Protein AF-A0A3A6VX40-F1 (afdb_monomer_lite)

Radius of gyration: 18.82 Å; chains: 1; bounding box: 54×27×48 Å

Secondary structure (DSSP, 8-state):
---GGGGSTT-SPPPSS-HHHHHHHHTTS-HHHHHHHHHHHHTT-HHHHHHHHHHHHHHHTTT-HHHHHHHHHHHH---SPBPTT---THHHHHHHHHHHHHHHHHS-HHHHHHHHHHHHHHHHHHGGGBSS-HHHHHHHHHHHHHHHHHHHHT-

Sequence (155 aa):
MPSEKSRYLNRGPKSPVDMHQLKKYLNSFTKEHLAEIVLLNAQYNSVLWRALSASIGMRLANGDWEEIKKAIDYAFYFPEYIRYTENGYGFIIYEMINALEFLYKDRDKQFILQVADYMFEQAEQALESFEEGWDWTCALESLKDWIRNKKIKCK

Organism: NCBI:txid91891

Structure (mmCIF, N/CA/C/O backbone):
data_AF-A0A3A6VX40-F1
#
_entry.id   AF-A0A3A6VX40-F1
#
loop_
_atom_site.group_PDB
_atom_site.id
_atom_site.type_symbol
_atom_site.label_atom_id
_atom_site.label_alt_id
_atom_site.label_comp_id
_atom_site.label_asym_id
_atom_site.label_entity_id
_atom_site.label_seq_id
_atom_site.pdbx_PDB_ins_code
_atom_site.Cartn_x
_atom_site.Cartn_y
_atom_site.Cartn_z
_atom_site.occupancy
_atom_site.B_iso_or_equiv
_atom_site.auth_seq_id
_atom_site.auth_comp_id
_atom_site.auth_asym_id
_atom_site.auth_atom_id
_atom_site.pdbx_PDB_model_num
ATOM 1 N N . MET A 1 1 ? 37.591 15.631 -23.690 1.00 46.69 1 MET A N 1
ATOM 2 C CA . MET A 1 1 ? 36.829 14.964 -24.772 1.00 46.69 1 MET A CA 1
ATOM 3 C C . MET A 1 1 ? 35.726 14.131 -24.132 1.00 46.69 1 MET A C 1
ATOM 5 O O . MET A 1 1 ? 36.064 13.341 -23.259 1.00 46.69 1 MET A O 1
ATOM 9 N N . PRO A 1 2 ? 34.440 14.308 -24.479 1.00 45.88 2 PRO A N 1
ATOM 10 C CA . PRO A 1 2 ? 33.385 13.422 -23.989 1.00 45.88 2 PRO A CA 1
ATOM 11 C C . PRO A 1 2 ? 33.613 12.013 -24.552 1.00 45.88 2 PRO A C 1
ATOM 13 O O . PRO A 1 2 ? 33.888 11.875 -25.744 1.00 45.88 2 PRO A O 1
ATOM 16 N N . SER A 1 3 ? 33.533 10.984 -23.707 1.00 55.94 3 SER A N 1
ATOM 17 C CA . SER A 1 3 ? 33.709 9.588 -24.121 1.00 55.94 3 SER A CA 1
ATOM 18 C C . SER A 1 3 ? 32.625 9.177 -25.125 1.00 55.94 3 SER A C 1
ATOM 20 O O . SER A 1 3 ? 31.469 9.575 -24.996 1.00 55.94 3 SER A O 1
ATOM 22 N N . GLU A 1 4 ? 32.964 8.358 -26.125 1.00 54.72 4 GLU A N 1
ATOM 23 C CA . GLU A 1 4 ? 32.022 7.907 -27.167 1.00 54.72 4 GLU A CA 1
ATOM 24 C C . GLU A 1 4 ? 30.760 7.220 -26.610 1.00 54.72 4 GLU A C 1
ATOM 26 O O . GLU A 1 4 ? 29.718 7.222 -27.264 1.00 54.72 4 GLU A O 1
ATOM 31 N N . LYS A 1 5 ? 30.812 6.720 -25.366 1.00 52.41 5 LYS A N 1
ATOM 32 C CA . LYS A 1 5 ? 29.666 6.155 -24.638 1.00 52.41 5 LYS A CA 1
ATOM 33 C C . LYS A 1 5 ? 28.539 7.164 -24.370 1.00 52.41 5 LYS A C 1
ATOM 35 O O . LYS A 1 5 ? 27.384 6.755 -24.314 1.00 52.41 5 LYS A O 1
ATOM 40 N N . SER A 1 6 ? 28.815 8.468 -24.274 1.00 49.62 6 SER A N 1
ATOM 41 C CA . SER A 1 6 ? 27.768 9.481 -24.042 1.00 49.62 6 SER A CA 1
ATOM 42 C C . SER A 1 6 ? 26.913 9.780 -25.280 1.00 49.62 6 SER A C 1
ATOM 44 O O . SER A 1 6 ? 25.816 10.320 -25.156 1.00 49.62 6 SER A O 1
ATOM 46 N N . ARG A 1 7 ? 27.362 9.386 -26.484 1.00 50.88 7 ARG A N 1
ATOM 47 C CA . ARG A 1 7 ? 26.625 9.614 -27.742 1.00 50.88 7 ARG A CA 1
ATOM 48 C C . ARG A 1 7 ? 25.402 8.706 -27.916 1.00 50.88 7 ARG A C 1
ATOM 50 O O . ARG A 1 7 ? 24.566 8.996 -28.775 1.00 50.88 7 ARG A O 1
ATOM 57 N N . TYR A 1 8 ? 25.296 7.635 -27.126 1.00 54.75 8 TYR A N 1
ATOM 58 C CA . TYR A 1 8 ? 24.286 6.584 -27.292 1.00 54.75 8 TYR A CA 1
ATOM 59 C C . TYR A 1 8 ? 23.167 6.598 -26.242 1.00 54.75 8 TYR A C 1
ATOM 61 O O . TYR A 1 8 ? 22.160 5.930 -26.448 1.00 54.75 8 TYR A O 1
ATOM 69 N N . LEU A 1 9 ? 23.277 7.392 -25.171 1.00 54.28 9 LEU A N 1
ATOM 70 C CA . LEU A 1 9 ? 22.286 7.398 -24.081 1.00 54.28 9 LEU A CA 1
ATOM 71 C C . LEU A 1 9 ? 20.910 7.974 -24.475 1.00 54.28 9 LEU A C 1
ATOM 73 O O . LEU A 1 9 ? 19.935 7.712 -23.788 1.00 54.28 9 LEU A O 1
ATOM 77 N N . ASN A 1 10 ? 20.800 8.690 -25.601 1.00 56.09 10 ASN A N 1
ATOM 78 C CA . ASN A 1 10 ? 19.573 9.398 -26.008 1.00 56.09 10 ASN A CA 1
ATOM 79 C C . ASN A 1 10 ? 19.090 9.064 -27.436 1.00 56.09 10 ASN A C 1
ATOM 81 O O . ASN A 1 10 ? 18.446 9.891 -28.079 1.00 56.09 10 ASN A O 1
ATOM 85 N N . ARG A 1 11 ? 19.424 7.881 -27.975 1.00 57.53 11 ARG A N 1
ATOM 86 C CA . ARG A 1 11 ? 19.072 7.484 -29.361 1.00 57.53 11 ARG A CA 1
ATOM 87 C C . ARG A 1 11 ? 18.004 6.389 -29.476 1.00 57.53 11 ARG A C 1
ATOM 89 O O . ARG A 1 11 ? 17.816 5.849 -30.562 1.00 57.53 11 ARG A O 1
ATOM 96 N N . GLY A 1 12 ? 17.320 6.043 -28.386 1.00 66.50 12 GLY A N 1
ATOM 97 C CA . GLY A 1 12 ? 16.165 5.145 -28.456 1.00 66.50 12 GLY A CA 1
ATOM 98 C C . GLY A 1 12 ? 15.015 5.771 -29.258 1.00 66.50 12 GLY A C 1
ATOM 99 O O . GLY A 1 12 ? 14.938 7.003 -29.343 1.00 66.50 12 GLY A O 1
ATOM 100 N N . PRO A 1 13 ? 14.119 4.964 -29.860 1.00 72.94 13 PRO A N 1
ATOM 101 C CA . PRO A 1 13 ? 12.896 5.501 -30.436 1.00 72.94 13 PRO A CA 1
ATOM 102 C C . PRO A 1 13 ? 12.163 6.295 -29.355 1.00 72.94 13 PRO A C 1
ATOM 104 O O . PRO A 1 13 ? 12.038 5.851 -28.212 1.00 72.94 13 PRO A O 1
ATOM 107 N N . LYS A 1 14 ? 11.714 7.500 -29.708 1.00 74.88 14 LYS A N 1
ATOM 108 C CA . LYS A 1 14 ? 10.876 8.284 -28.803 1.00 74.88 14 LYS A CA 1
ATOM 109 C C . LYS A 1 14 ? 9.630 7.467 -28.487 1.00 74.88 14 LYS A C 1
ATOM 111 O O . LYS A 1 14 ? 9.100 6.800 -29.377 1.00 74.88 14 LYS A O 1
ATOM 116 N N . SER A 1 15 ? 9.167 7.547 -27.240 1.00 77.19 15 SER A N 1
ATOM 117 C CA . SER A 1 15 ? 7.862 6.993 -26.892 1.00 77.19 15 SER A CA 1
ATOM 118 C C . SER A 1 15 ? 6.830 7.536 -27.886 1.00 77.19 15 SER A C 1
ATOM 120 O O . SER A 1 15 ? 6.810 8.751 -28.112 1.00 77.19 15 SER A O 1
ATOM 122 N N . PRO A 1 16 ? 6.000 6.677 -28.501 1.00 83.44 16 PRO A N 1
ATOM 123 C CA . PRO A 1 16 ? 5.002 7.123 -29.469 1.00 83.44 16 PRO A CA 1
ATOM 124 C C . PRO A 1 16 ? 3.949 8.042 -28.834 1.00 83.44 16 PRO A C 1
ATOM 126 O O . PRO A 1 16 ? 3.273 8.778 -29.546 1.00 83.44 16 PRO A O 1
ATOM 129 N N . VAL A 1 17 ? 3.819 8.001 -27.504 1.00 86.31 17 VAL A N 1
ATOM 130 C CA . VAL A 1 17 ? 2.873 8.786 -26.710 1.00 86.31 17 VAL A CA 1
ATOM 131 C C . VAL A 1 17 ? 3.580 9.261 -25.439 1.00 86.31 17 VAL A C 1
ATOM 133 O O . VAL A 1 17 ? 4.296 8.484 -24.800 1.00 86.31 17 VAL A O 1
ATOM 136 N N . ASP A 1 18 ? 3.414 10.527 -25.063 1.00 88.50 18 ASP A N 1
ATOM 137 C CA . ASP A 1 18 ? 3.926 11.029 -23.783 1.00 88.50 18 ASP A CA 1
ATOM 138 C C . ASP A 1 18 ? 3.012 10.645 -22.599 1.00 88.50 18 ASP A C 1
ATOM 140 O O . ASP A 1 18 ? 1.870 10.215 -22.770 1.00 88.50 18 ASP A O 1
ATOM 144 N N . MET A 1 19 ? 3.502 10.800 -21.366 1.00 87.12 19 MET A N 1
ATOM 145 C CA . MET A 1 19 ? 2.761 10.374 -20.172 1.00 87.12 19 MET A CA 1
ATOM 146 C C . MET A 1 19 ? 1.455 11.163 -19.947 1.00 87.12 19 MET A C 1
ATOM 148 O O . MET A 1 19 ? 0.480 10.618 -19.425 1.00 87.12 19 MET A O 1
ATOM 152 N N . HIS A 1 20 ? 1.392 12.433 -20.359 1.00 87.50 20 HIS A N 1
ATOM 153 C CA . HIS A 1 20 ? 0.177 13.243 -20.237 1.00 87.50 20 HIS A CA 1
ATOM 154 C C . HIS A 1 20 ? -0.883 12.811 -21.248 1.00 87.50 20 HIS A C 1
ATOM 156 O O . HIS A 1 20 ? -2.064 12.707 -20.904 1.00 87.50 20 HIS A O 1
ATOM 162 N N . GLN A 1 21 ? -0.461 12.526 -22.480 1.00 87.81 21 GLN A N 1
ATOM 163 C CA . GLN A 1 21 ? -1.313 11.949 -23.509 1.00 87.81 21 GLN A CA 1
ATOM 164 C C . GLN A 1 21 ? -1.838 10.585 -23.063 1.00 87.81 21 GLN A C 1
ATOM 166 O O . GLN A 1 21 ? -3.050 10.384 -23.087 1.00 87.81 21 GLN A O 1
ATOM 171 N N . LEU A 1 22 ? -0.973 9.693 -22.568 1.00 87.94 22 LEU A N 1
ATOM 172 C CA . LEU A 1 22 ? -1.393 8.397 -22.035 1.00 87.94 22 LEU A CA 1
ATOM 173 C C . LEU A 1 22 ? -2.474 8.576 -20.963 1.00 87.94 22 LEU A C 1
ATOM 175 O O . LEU A 1 22 ? -3.566 8.030 -21.098 1.00 87.94 22 LEU A O 1
ATOM 179 N N . LYS A 1 23 ? -2.222 9.420 -19.952 1.00 87.56 23 LYS A N 1
ATOM 180 C CA . LYS A 1 23 ? -3.179 9.693 -18.868 1.00 87.56 23 LYS A CA 1
ATOM 181 C C . LYS A 1 23 ? -4.539 10.178 -19.378 1.00 87.56 23 LYS A C 1
ATOM 183 O O . LYS A 1 23 ? -5.565 9.797 -18.823 1.00 87.56 23 LYS A O 1
ATOM 188 N N . LYS A 1 24 ? -4.563 11.000 -20.432 1.00 88.19 24 LYS A N 1
ATOM 189 C CA . LYS A 1 24 ? -5.805 11.499 -21.042 1.00 88.19 24 LYS A CA 1
ATOM 190 C C . LYS A 1 24 ? -6.630 10.376 -21.678 1.00 88.19 24 LYS A C 1
ATOM 192 O O . LYS A 1 24 ? -7.856 10.417 -21.600 1.00 88.19 24 LYS A O 1
ATOM 197 N N . TYR A 1 25 ? -5.969 9.396 -22.290 1.00 88.00 25 TYR A N 1
ATOM 198 C CA . TYR A 1 25 ? -6.629 8.295 -22.991 1.00 88.00 25 TYR A CA 1
ATOM 199 C C . TYR A 1 25 ? -6.862 7.055 -22.125 1.00 88.00 25 TYR A C 1
ATOM 201 O O . TYR A 1 25 ? -7.678 6.230 -22.505 1.00 88.00 25 TYR A O 1
ATOM 209 N N . LEU A 1 26 ? -6.257 6.929 -20.937 1.00 87.06 26 LEU A N 1
ATOM 210 C CA . LEU A 1 26 ? -6.551 5.806 -20.030 1.00 87.06 26 LEU A CA 1
ATOM 211 C C . LEU A 1 26 ? -8.054 5.667 -19.738 1.00 87.06 26 LEU A C 1
ATOM 213 O O . LEU A 1 26 ? -8.569 4.558 -19.672 1.00 87.06 26 LEU A O 1
ATOM 217 N N . ASN A 1 27 ? -8.783 6.783 -19.653 1.00 84.38 27 ASN A N 1
ATOM 218 C CA . ASN A 1 27 ? -10.228 6.772 -19.411 1.00 84.38 27 ASN A CA 1
ATOM 219 C C . ASN A 1 27 ? -11.065 6.270 -20.602 1.00 84.38 27 ASN A C 1
ATOM 221 O O . ASN A 1 27 ? -12.253 6.015 -20.423 1.00 84.38 27 ASN A O 1
ATOM 225 N N . SER A 1 28 ? -10.494 6.153 -21.809 1.00 89.25 28 SER A N 1
ATOM 226 C CA . SER A 1 28 ? -11.197 5.556 -22.954 1.00 89.25 28 SER A CA 1
ATOM 227 C C . SER A 1 28 ? -11.116 4.031 -22.966 1.00 89.25 28 SER A C 1
ATOM 229 O O . SER A 1 28 ? -11.755 3.397 -23.802 1.00 89.25 28 SER A O 1
ATOM 231 N N . PHE A 1 29 ? -10.319 3.436 -22.079 1.00 90.31 29 PHE A N 1
ATOM 232 C CA . PHE A 1 29 ? -10.230 1.993 -21.932 1.00 90.31 29 PHE A CA 1
ATOM 233 C C . PHE A 1 29 ? -11.409 1.512 -21.083 1.00 90.31 29 PHE A C 1
ATOM 235 O O . PHE A 1 29 ? -11.819 2.163 -20.120 1.00 90.31 29 PHE A O 1
ATOM 242 N N . THR A 1 30 ? -11.950 0.344 -21.419 1.00 93.00 30 THR A N 1
ATOM 243 C CA . THR A 1 30 ? -12.917 -0.341 -20.554 1.00 93.00 30 THR A CA 1
ATOM 244 C C . THR A 1 30 ? -12.253 -0.733 -19.236 1.00 93.00 30 THR A C 1
ATOM 246 O O . THR A 1 30 ? -11.055 -1.035 -19.212 1.00 93.00 30 THR A O 1
ATOM 249 N N . LYS A 1 31 ? -13.026 -0.796 -18.150 1.00 91.06 31 LYS A N 1
ATOM 250 C CA . LYS A 1 31 ? -12.510 -1.175 -16.826 1.00 91.06 31 LYS A CA 1
ATOM 251 C C . LYS A 1 31 ? -11.889 -2.571 -16.832 1.00 91.06 31 LYS A C 1
ATOM 253 O O . LYS A 1 31 ? -10.860 -2.775 -16.201 1.00 91.06 31 LYS A O 1
ATOM 258 N N . GLU A 1 32 ? -12.489 -3.493 -17.574 1.00 93.81 32 GLU A N 1
ATOM 259 C CA . GLU A 1 32 ? -12.063 -4.884 -17.717 1.00 93.81 32 GLU A CA 1
ATOM 260 C C . GLU A 1 32 ? -10.675 -4.945 -18.356 1.00 93.81 32 GLU A C 1
ATOM 262 O O . GLU A 1 32 ? -9.751 -5.514 -17.786 1.00 93.81 32 GLU A O 1
ATOM 267 N N . HIS A 1 33 ? -10.492 -4.246 -19.478 1.00 92.50 33 HIS A N 1
ATOM 268 C CA . HIS A 1 33 ? -9.197 -4.177 -20.150 1.00 92.50 33 HIS A CA 1
ATOM 269 C C . HIS A 1 33 ? -8.105 -3.516 -19.288 1.00 92.50 33 HIS A C 1
ATOM 271 O O . HIS A 1 33 ? -6.967 -3.980 -19.263 1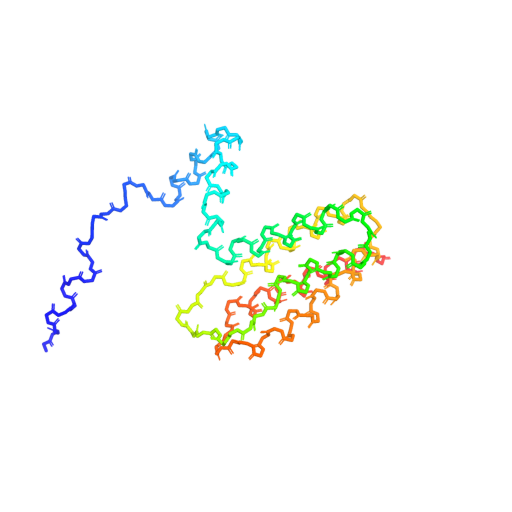.00 92.50 33 HIS A O 1
ATOM 277 N N . LEU A 1 34 ? -8.435 -2.461 -18.530 1.00 91.38 34 LEU A N 1
ATOM 278 C CA . LEU A 1 34 ? -7.486 -1.871 -17.576 1.00 91.38 34 LEU A CA 1
ATOM 279 C C . LEU A 1 34 ? -7.115 -2.856 -16.461 1.00 91.38 34 LEU A C 1
ATOM 281 O O . LEU A 1 34 ? -5.942 -2.954 -16.105 1.00 91.38 34 LEU A O 1
ATOM 285 N N . ALA A 1 35 ? -8.091 -3.596 -15.930 1.00 91.88 35 ALA A N 1
ATOM 286 C CA . ALA A 1 35 ? -7.855 -4.611 -14.910 1.00 91.88 35 ALA A CA 1
ATOM 287 C C . ALA A 1 35 ? -6.949 -5.739 -15.431 1.00 91.88 35 ALA A C 1
ATOM 289 O O . ALA A 1 35 ? -6.020 -6.138 -14.732 1.00 91.88 35 ALA A O 1
ATOM 290 N N . GLU A 1 36 ? -7.157 -6.199 -16.667 1.00 93.56 36 GLU A N 1
ATOM 291 C CA . GLU A 1 36 ? -6.291 -7.188 -17.319 1.00 93.56 36 GLU A CA 1
ATOM 292 C C . GLU A 1 36 ? -4.853 -6.685 -17.468 1.00 93.56 36 GLU A C 1
ATOM 294 O O . GLU A 1 36 ? -3.916 -7.392 -17.100 1.00 93.56 36 GLU A O 1
ATOM 299 N N . ILE A 1 37 ? -4.662 -5.453 -17.956 1.00 92.06 37 ILE A N 1
ATOM 300 C CA . ILE A 1 37 ? -3.327 -4.854 -18.094 1.00 92.06 37 ILE A CA 1
ATOM 301 C C . ILE A 1 37 ? -2.630 -4.791 -16.732 1.00 92.06 37 ILE A C 1
ATOM 303 O O . ILE A 1 37 ? -1.465 -5.177 -16.621 1.00 92.06 37 ILE A O 1
ATOM 307 N N . VAL A 1 38 ? -3.325 -4.323 -15.693 1.00 92.25 38 VAL A N 1
ATOM 308 C CA . VAL A 1 38 ? -2.766 -4.239 -14.337 1.00 92.25 38 VAL A CA 1
ATOM 309 C C . VAL A 1 38 ? -2.397 -5.626 -13.813 1.00 92.25 38 VAL A C 1
ATOM 311 O O . VAL A 1 38 ? -1.291 -5.799 -13.304 1.00 92.25 38 VAL A O 1
ATOM 314 N N . LEU A 1 39 ? -3.272 -6.622 -13.986 1.00 91.75 39 LEU A N 1
ATOM 315 C CA . LEU A 1 39 ? -3.031 -7.997 -13.550 1.00 91.75 39 LEU A CA 1
ATOM 316 C C . LEU A 1 39 ? -1.802 -8.606 -14.234 1.00 91.75 39 LEU A C 1
ATOM 318 O O . LEU A 1 39 ? -0.936 -9.155 -13.556 1.00 91.75 39 LEU A O 1
ATOM 322 N N . LEU A 1 40 ? -1.702 -8.479 -15.559 1.00 92.56 40 LEU A N 1
ATOM 323 C CA . LEU A 1 40 ? -0.563 -8.987 -16.326 1.00 92.56 40 LEU A CA 1
ATOM 324 C C . LEU A 1 40 ? 0.751 -8.339 -15.882 1.00 92.56 40 LEU A C 1
ATOM 326 O O . LEU A 1 40 ? 1.757 -9.024 -15.738 1.00 92.56 40 LEU A O 1
ATOM 330 N N . ASN A 1 41 ? 0.754 -7.031 -15.617 1.00 91.75 41 ASN A N 1
ATOM 331 C CA . ASN A 1 41 ? 1.956 -6.343 -15.142 1.00 91.75 41 ASN A CA 1
ATOM 332 C C . ASN A 1 41 ? 2.319 -6.729 -13.703 1.00 91.75 41 ASN A C 1
ATOM 334 O O . ASN A 1 41 ? 3.501 -6.865 -13.388 1.00 91.75 41 ASN A O 1
ATOM 338 N N . ALA A 1 42 ? 1.329 -6.941 -12.833 1.00 91.62 42 ALA A N 1
ATOM 339 C CA . ALA A 1 42 ? 1.567 -7.338 -11.449 1.00 91.62 42 ALA A CA 1
ATOM 340 C C . ALA A 1 42 ? 2.272 -8.703 -11.347 1.00 91.62 42 ALA A C 1
ATOM 342 O O . ALA A 1 42 ? 3.061 -8.905 -10.432 1.00 91.62 42 ALA A O 1
ATOM 343 N N . GLN A 1 43 ? 2.079 -9.607 -12.315 1.00 90.06 43 GLN A N 1
ATOM 344 C CA . GLN A 1 43 ? 2.777 -10.902 -12.352 1.00 90.06 43 GLN A CA 1
ATOM 345 C C . GLN A 1 43 ? 4.305 -10.779 -12.457 1.00 90.06 43 GLN A C 1
ATOM 347 O O . GLN A 1 43 ? 5.019 -11.687 -12.037 1.00 90.06 43 GLN A O 1
ATOM 352 N N . TYR A 1 44 ? 4.808 -9.668 -13.000 1.00 90.94 44 TYR A N 1
ATOM 353 C CA . TYR A 1 44 ? 6.238 -9.452 -13.244 1.00 90.94 44 TYR A CA 1
ATOM 354 C C . TYR A 1 44 ? 6.816 -8.271 -12.458 1.00 90.94 44 TYR A C 1
ATOM 356 O O . TYR A 1 44 ? 8.012 -8.000 -12.546 1.00 90.94 44 TYR A O 1
ATOM 364 N N . ASN A 1 45 ? 5.987 -7.561 -11.691 1.00 92.12 45 ASN A N 1
ATOM 365 C CA . ASN A 1 45 ? 6.390 -6.407 -10.899 1.00 92.12 45 ASN A CA 1
ATOM 366 C C . ASN A 1 45 ? 6.015 -6.636 -9.430 1.00 92.12 45 ASN A C 1
ATOM 368 O O . ASN A 1 45 ? 4.861 -6.472 -9.031 1.00 92.12 45 ASN A O 1
ATOM 372 N N . SER A 1 46 ? 7.013 -7.007 -8.627 1.00 90.19 46 SER A N 1
ATOM 373 C CA . SER A 1 46 ? 6.848 -7.337 -7.207 1.00 90.19 46 SER A CA 1
ATOM 374 C C . SER A 1 46 ? 6.299 -6.170 -6.383 1.00 90.19 46 SER A C 1
ATOM 376 O O . SER A 1 46 ? 5.476 -6.389 -5.496 1.00 90.19 46 SER A O 1
ATOM 378 N N . VAL A 1 47 ? 6.702 -4.935 -6.692 1.00 93.31 47 VAL A N 1
ATOM 379 C CA . VAL A 1 47 ? 6.226 -3.719 -6.016 1.00 93.31 47 VAL A CA 1
ATOM 380 C C . VAL A 1 47 ? 4.736 -3.514 -6.280 1.00 93.31 47 VAL A C 1
ATOM 382 O O . VAL A 1 47 ? 3.957 -3.344 -5.342 1.00 93.31 47 VAL A O 1
ATOM 385 N N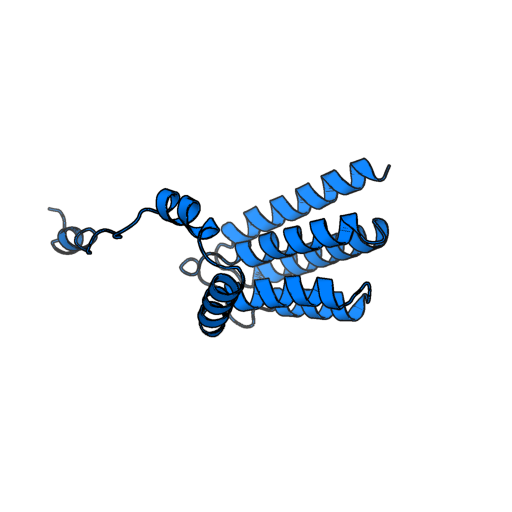 . LEU A 1 48 ? 4.321 -3.596 -7.548 1.00 94.38 48 LEU A N 1
ATOM 386 C CA . LEU A 1 48 ? 2.916 -3.481 -7.935 1.00 94.38 48 LEU A CA 1
ATOM 387 C C . LEU A 1 48 ? 2.077 -4.599 -7.307 1.00 94.38 48 LEU A C 1
ATOM 389 O O . LEU A 1 48 ? 1.012 -4.330 -6.756 1.00 94.38 48 LEU A O 1
ATOM 393 N N . TRP A 1 49 ? 2.566 -5.840 -7.342 1.00 94.56 49 TRP A N 1
ATOM 394 C CA . TRP A 1 49 ? 1.883 -6.975 -6.727 1.00 94.56 49 TRP A CA 1
ATOM 395 C C . TRP A 1 49 ? 1.666 -6.786 -5.224 1.00 94.56 49 TRP A C 1
ATOM 397 O O . TRP A 1 49 ? 0.555 -6.998 -4.736 1.00 94.56 49 TRP A O 1
ATOM 407 N N . ARG A 1 50 ? 2.695 -6.347 -4.491 1.00 94.94 50 ARG A N 1
ATOM 408 C CA . ARG A 1 50 ? 2.606 -6.077 -3.048 1.00 94.94 50 ARG A CA 1
ATOM 409 C C . ARG A 1 50 ? 1.620 -4.956 -2.744 1.00 94.94 50 ARG A C 1
ATOM 411 O O . ARG A 1 50 ? 0.746 -5.147 -1.904 1.00 94.94 50 ARG A O 1
ATOM 418 N N . ALA A 1 51 ? 1.709 -3.837 -3.465 1.00 95.88 51 ALA A N 1
ATOM 419 C CA . ALA A 1 51 ? 0.805 -2.699 -3.301 1.00 95.88 51 ALA A CA 1
ATOM 420 C C . ALA A 1 51 ? -0.668 -3.105 -3.488 1.00 95.88 51 ALA A C 1
ATOM 422 O O . ALA A 1 51 ? -1.519 -2.807 -2.647 1.00 95.88 51 ALA A O 1
ATOM 423 N N . LEU A 1 52 ? -0.963 -3.847 -4.562 1.00 95.56 52 LEU A N 1
ATOM 424 C CA . LEU A 1 52 ? -2.314 -4.331 -4.848 1.00 95.56 52 LEU A CA 1
ATOM 425 C C . LEU A 1 52 ? -2.780 -5.368 -3.823 1.00 95.56 52 LEU A C 1
ATOM 427 O O . LEU A 1 52 ? -3.907 -5.270 -3.340 1.00 95.56 52 LEU A O 1
ATOM 431 N N . SER A 1 53 ? -1.923 -6.327 -3.459 1.00 94.75 53 SER A N 1
ATOM 432 C CA . SER A 1 53 ? -2.246 -7.367 -2.472 1.00 94.75 53 SER A CA 1
ATOM 433 C C . SER A 1 53 ? -2.591 -6.763 -1.114 1.00 94.75 53 SER A C 1
ATOM 435 O O . SER A 1 53 ? -3.582 -7.157 -0.505 1.00 94.75 53 SER A O 1
ATOM 437 N N . ALA A 1 54 ? -1.828 -5.763 -0.674 1.00 96.12 54 ALA A N 1
ATOM 438 C CA . ALA A 1 54 ? -2.076 -5.050 0.571 1.00 96.12 54 ALA A CA 1
ATOM 439 C C . ALA A 1 54 ? -3.398 -4.272 0.521 1.00 96.12 54 ALA A C 1
ATOM 441 O O . ALA A 1 54 ? -4.281 -4.483 1.348 1.00 96.12 54 ALA A O 1
ATOM 442 N N . SER A 1 55 ? -3.570 -3.419 -0.497 1.00 96.06 55 SER A N 1
ATOM 443 C CA . SER A 1 55 ? -4.759 -2.568 -0.658 1.00 96.06 55 SER A CA 1
ATOM 444 C C . SER A 1 55 ? -6.047 -3.387 -0.775 1.00 96.06 55 SER A C 1
ATOM 446 O O . SER A 1 55 ? -7.045 -3.072 -0.124 1.00 96.06 55 SER A O 1
ATOM 448 N N . ILE A 1 56 ? -6.031 -4.475 -1.552 1.00 95.56 56 ILE A N 1
ATOM 449 C CA . ILE A 1 56 ? -7.175 -5.383 -1.697 1.00 95.56 56 ILE A CA 1
ATOM 450 C C . ILE A 1 56 ? -7.381 -6.200 -0.418 1.00 95.56 56 ILE A C 1
ATOM 452 O O . ILE A 1 56 ? -8.511 -6.280 0.059 1.00 95.56 56 ILE A O 1
ATOM 456 N N . GLY A 1 57 ? -6.316 -6.760 0.165 1.00 96.50 57 GLY A N 1
ATOM 457 C CA . GLY A 1 57 ? -6.379 -7.554 1.394 1.00 96.50 57 GLY A CA 1
ATOM 458 C C . GLY A 1 57 ? -6.996 -6.776 2.555 1.00 96.50 57 GLY A C 1
ATOM 459 O O . GLY A 1 57 ? -7.947 -7.247 3.174 1.00 96.50 57 GLY A O 1
ATOM 460 N N . MET A 1 58 ? -6.562 -5.529 2.763 1.00 96.25 58 MET A N 1
ATOM 461 C CA . MET A 1 58 ? -7.136 -4.633 3.773 1.00 96.25 58 MET A CA 1
ATOM 462 C C . MET A 1 58 ? -8.636 -4.386 3.560 1.00 96.25 58 MET A C 1
ATOM 464 O O . MET A 1 58 ? -9.402 -4.309 4.521 1.00 96.25 58 MET A O 1
ATOM 468 N N . ARG A 1 59 ? -9.080 -4.262 2.302 1.00 94.06 59 ARG A N 1
ATOM 469 C CA . ARG A 1 59 ? -10.499 -4.054 1.969 1.00 94.06 59 ARG A CA 1
ATOM 470 C C . ARG A 1 59 ? -11.327 -5.320 2.168 1.00 94.06 59 ARG A C 1
ATOM 472 O O . ARG A 1 59 ? -12.444 -5.235 2.674 1.00 94.06 59 ARG A O 1
ATOM 479 N N . LEU A 1 60 ? -10.790 -6.478 1.787 1.00 95.31 60 LEU A N 1
ATOM 480 C CA . LEU A 1 60 ? -11.467 -7.771 1.908 1.00 95.31 60 LEU A CA 1
ATOM 481 C C . LEU A 1 60 ? -11.553 -8.268 3.352 1.00 95.31 60 LEU A C 1
ATOM 483 O O . LEU A 1 60 ? -12.533 -8.925 3.693 1.00 95.31 60 LEU A O 1
ATOM 487 N N . ALA A 1 61 ? -10.594 -7.904 4.205 1.00 93.88 61 ALA A N 1
ATOM 488 C CA . ALA A 1 61 ? -10.598 -8.241 5.628 1.00 93.88 61 ALA A CA 1
ATOM 489 C C . ALA A 1 61 ? -11.844 -7.727 6.374 1.00 93.88 61 ALA A C 1
ATOM 491 O O . ALA A 1 61 ? -12.170 -8.217 7.448 1.00 93.88 61 ALA A O 1
ATOM 492 N N . ASN A 1 62 ? -12.570 -6.753 5.811 1.00 87.12 62 ASN A N 1
ATOM 493 C CA . ASN A 1 62 ? -13.870 -6.297 6.307 1.00 87.12 62 ASN A CA 1
ATOM 494 C C . ASN A 1 62 ? -13.886 -5.908 7.804 1.00 87.12 62 ASN A C 1
ATOM 496 O O . ASN A 1 62 ? -14.880 -6.108 8.498 1.00 87.12 62 ASN A O 1
ATOM 500 N N . GLY A 1 63 ? -12.795 -5.317 8.294 1.00 88.25 63 GLY A N 1
ATOM 501 C CA . GLY A 1 63 ? -12.655 -4.918 9.698 1.00 88.25 63 GLY A CA 1
ATOM 502 C C . GLY A 1 63 ? -12.046 -5.985 10.612 1.00 88.25 63 GLY A C 1
ATOM 503 O O . GLY A 1 63 ? -11.912 -5.733 11.805 1.00 88.25 63 GLY A O 1
ATOM 504 N N . ASP A 1 64 ? -11.646 -7.141 10.079 1.00 95.56 64 ASP A N 1
ATOM 505 C CA . ASP A 1 64 ? -10.827 -8.107 10.808 1.00 95.56 64 ASP A CA 1
ATOM 506 C C . ASP A 1 64 ? -9.400 -7.567 10.972 1.00 95.56 64 ASP A C 1
ATOM 508 O O . ASP A 1 64 ? -8.674 -7.339 10.002 1.00 95.56 64 ASP A O 1
ATOM 512 N N . TRP A 1 65 ? -9.013 -7.338 12.224 1.00 96.38 65 TRP A N 1
ATOM 513 C CA . TRP A 1 65 ? -7.706 -6.802 12.582 1.00 96.38 65 TRP A CA 1
ATOM 514 C C . TRP A 1 65 ? -6.546 -7.703 12.147 1.00 96.38 65 TRP A C 1
ATOM 516 O O . TRP A 1 65 ? -5.561 -7.206 11.603 1.00 96.38 65 TRP A O 1
ATOM 526 N N . GLU A 1 66 ? -6.644 -9.016 12.360 1.00 97.62 66 GLU A N 1
ATOM 527 C CA . GLU A 1 66 ? -5.530 -9.926 12.083 1.00 97.62 66 GLU A CA 1
ATOM 528 C C . GLU A 1 66 ? -5.346 -10.139 10.579 1.00 97.62 66 GLU A C 1
ATOM 530 O O . GLU A 1 66 ? -4.213 -10.215 10.104 1.00 97.62 66 GLU A O 1
ATOM 535 N N . GLU A 1 67 ? -6.429 -10.160 9.800 1.00 97.56 67 GLU A N 1
ATOM 536 C CA . GLU A 1 67 ? -6.323 -10.214 8.337 1.00 97.56 67 GLU A CA 1
ATOM 537 C C . GLU A 1 67 ? -5.764 -8.909 7.746 1.00 97.56 67 GLU A C 1
ATOM 539 O O . GLU A 1 67 ? -4.941 -8.950 6.828 1.00 97.56 67 GLU A O 1
ATOM 544 N N . ILE A 1 68 ? -6.129 -7.747 8.306 1.00 97.62 68 ILE A N 1
ATOM 545 C CA . ILE A 1 68 ? -5.516 -6.465 7.921 1.00 97.62 68 ILE A CA 1
ATOM 546 C C . ILE A 1 68 ? -4.019 -6.463 8.236 1.00 97.62 68 ILE A C 1
ATOM 548 O O . ILE A 1 68 ? -3.224 -6.069 7.380 1.00 97.62 68 ILE A O 1
ATOM 552 N N . LYS A 1 69 ? -3.621 -6.927 9.426 1.00 97.88 69 LYS A N 1
ATOM 553 C CA . LYS A 1 69 ? -2.205 -7.027 9.795 1.00 97.88 69 LYS A CA 1
ATOM 554 C C . LYS A 1 69 ? -1.431 -7.904 8.826 1.00 97.88 69 LYS A C 1
ATOM 556 O O . LYS A 1 69 ? -0.434 -7.447 8.288 1.00 97.88 69 LYS A O 1
ATOM 561 N N . LYS A 1 70 ? -1.928 -9.104 8.510 1.00 97.81 70 LYS A N 1
ATOM 562 C CA . LYS A 1 70 ? -1.279 -9.996 7.533 1.00 97.81 70 LYS A CA 1
ATOM 563 C C . LYS A 1 70 ? -1.058 -9.316 6.182 1.00 97.81 70 LYS A C 1
ATOM 565 O O . LYS A 1 70 ? -0.007 -9.506 5.573 1.00 97.81 70 LYS A O 1
ATOM 570 N N . ALA A 1 71 ? -2.028 -8.527 5.715 1.00 97.69 71 ALA A N 1
ATOM 571 C CA . ALA A 1 71 ? -1.898 -7.782 4.466 1.00 97.69 71 ALA A CA 1
ATOM 572 C C . ALA A 1 71 ? -0.794 -6.710 4.541 1.00 97.69 71 ALA A C 1
ATOM 574 O O . ALA A 1 71 ? -0.011 -6.584 3.600 1.00 97.69 71 ALA A O 1
ATOM 575 N N . ILE A 1 72 ? -0.713 -5.973 5.654 1.00 98.06 72 ILE A N 1
ATOM 576 C CA . ILE A 1 72 ? 0.322 -4.957 5.911 1.00 98.06 72 ILE A CA 1
ATOM 577 C C . ILE A 1 72 ? 1.705 -5.610 6.030 1.00 98.06 72 ILE A C 1
ATOM 579 O O . ILE A 1 72 ? 2.633 -5.216 5.324 1.00 98.06 72 ILE A O 1
ATOM 583 N N . ASP A 1 73 ? 1.823 -6.643 6.861 1.00 97.50 73 ASP A N 1
ATOM 584 C CA . ASP A 1 73 ? 3.073 -7.357 7.128 1.00 97.50 73 ASP A CA 1
ATOM 585 C C . ASP A 1 73 ? 3.636 -7.954 5.835 1.00 97.50 73 ASP A C 1
ATOM 587 O O . ASP A 1 73 ? 4.818 -7.807 5.531 1.00 97.50 73 ASP A O 1
ATOM 591 N N . TYR A 1 74 ? 2.779 -8.564 5.009 1.00 96.44 74 TYR A N 1
ATOM 592 C CA . TYR A 1 74 ? 3.184 -9.062 3.696 1.00 96.44 74 TYR A CA 1
ATOM 593 C C . TYR A 1 74 ? 3.707 -7.945 2.787 1.00 96.44 74 TYR A C 1
ATOM 595 O O . TYR A 1 74 ? 4.713 -8.126 2.098 1.00 96.44 74 TYR A O 1
ATOM 603 N N . ALA A 1 75 ? 3.039 -6.790 2.765 1.00 96.69 75 ALA A N 1
ATOM 604 C CA . ALA A 1 75 ? 3.414 -5.672 1.904 1.00 96.69 75 ALA A CA 1
ATOM 605 C C . ALA A 1 75 ? 4.818 -5.145 2.220 1.00 96.69 75 ALA A C 1
ATOM 607 O O . ALA A 1 75 ? 5.569 -4.823 1.297 1.00 96.69 75 ALA A O 1
ATOM 608 N N . PHE A 1 76 ? 5.159 -5.093 3.509 1.00 96.62 76 PHE A N 1
ATOM 609 C CA . PHE A 1 76 ? 6.385 -4.485 4.032 1.00 96.62 76 PHE A CA 1
ATOM 610 C C . PHE A 1 76 ? 7.496 -5.487 4.351 1.00 96.62 76 PHE A C 1
ATOM 612 O O . PHE A 1 76 ? 8.597 -5.095 4.728 1.00 96.62 76 PHE A O 1
ATOM 619 N N . TYR A 1 77 ? 7.250 -6.781 4.151 1.00 94.75 77 TYR A N 1
ATOM 620 C CA . TYR A 1 77 ? 8.274 -7.802 4.316 1.00 94.75 77 TYR A CA 1
ATOM 621 C C . TYR A 1 77 ? 9.233 -7.855 3.117 1.00 94.75 77 TYR A C 1
ATOM 623 O O . TYR A 1 77 ? 8.923 -8.455 2.076 1.00 94.75 77 TYR A O 1
ATOM 631 N N . PHE A 1 78 ? 10.420 -7.269 3.278 1.00 93.44 78 PHE A N 1
ATOM 632 C CA . PHE A 1 78 ? 11.511 -7.305 2.303 1.00 93.44 78 PHE A CA 1
ATOM 633 C C . PHE A 1 78 ? 12.618 -8.261 2.777 1.00 93.44 78 PHE A C 1
ATOM 635 O O . PHE A 1 78 ? 13.425 -7.897 3.629 1.00 93.44 78 PHE A O 1
ATOM 642 N N . PRO A 1 79 ? 12.669 -9.505 2.260 1.00 87.31 79 PRO A N 1
ATOM 643 C CA . PRO A 1 79 ? 13.694 -10.469 2.667 1.00 87.31 79 PRO A CA 1
ATOM 644 C C . PRO A 1 79 ? 15.090 -10.126 2.126 1.00 87.31 79 PRO A C 1
ATOM 646 O O . PRO A 1 79 ? 16.086 -10.665 2.603 1.00 87.31 79 PRO A O 1
ATOM 649 N N . GLU A 1 80 ? 15.162 -9.261 1.115 1.00 89.12 80 GLU A N 1
ATOM 650 C CA . GLU A 1 80 ? 16.393 -8.849 0.452 1.00 89.12 80 GLU A CA 1
ATOM 651 C C . GLU A 1 80 ? 16.681 -7.374 0.733 1.00 89.12 80 GLU A C 1
ATOM 653 O O . GLU A 1 80 ? 15.767 -6.576 0.940 1.00 89.12 80 GLU A O 1
ATOM 658 N N . TYR A 1 81 ? 17.967 -7.024 0.719 1.00 90.38 81 TYR A N 1
ATOM 659 C CA . TYR A 1 81 ? 18.414 -5.643 0.849 1.00 90.38 81 TYR A CA 1
ATOM 660 C C . TYR A 1 81 ? 18.199 -4.885 -0.463 1.00 90.38 81 TYR A C 1
ATOM 662 O O . TYR A 1 81 ? 18.759 -5.261 -1.496 1.00 90.38 81 TYR A O 1
ATOM 670 N N . ILE A 1 82 ? 17.412 -3.815 -0.400 1.00 91.69 82 ILE A N 1
ATOM 671 C CA . ILE A 1 82 ? 16.990 -3.001 -1.537 1.00 91.69 82 ILE A CA 1
ATOM 672 C C . ILE A 1 82 ? 18.049 -1.939 -1.810 1.00 91.69 82 ILE A C 1
ATOM 674 O O . ILE A 1 82 ? 18.317 -1.059 -0.985 1.00 91.69 82 ILE A O 1
ATOM 678 N N . ARG A 1 83 ? 18.646 -2.016 -2.998 1.00 88.81 83 ARG A N 1
ATOM 679 C CA . ARG A 1 83 ? 19.731 -1.115 -3.408 1.00 88.81 83 ARG A CA 1
ATOM 680 C C . ARG A 1 83 ? 19.199 0.239 -3.854 1.00 88.81 83 ARG A C 1
ATOM 682 O O . ARG A 1 83 ? 18.089 0.328 -4.368 1.00 88.81 83 ARG A O 1
ATOM 689 N N . TYR A 1 84 ? 20.043 1.271 -3.804 1.00 82.50 84 TYR A N 1
ATOM 690 C CA . TYR A 1 84 ? 19.692 2.618 -4.294 1.00 82.50 84 TYR A CA 1
ATOM 691 C C . TYR A 1 84 ? 19.277 2.661 -5.781 1.00 82.50 84 TYR A C 1
ATOM 693 O O . TYR A 1 84 ? 18.666 3.623 -6.238 1.00 82.50 84 TYR A O 1
ATOM 701 N N . THR A 1 85 ? 19.641 1.638 -6.565 1.00 85.19 85 THR A N 1
ATOM 702 C CA . THR A 1 85 ? 19.264 1.515 -7.981 1.00 85.19 85 THR A CA 1
ATOM 703 C C . THR A 1 85 ? 17.840 1.004 -8.192 1.00 85.19 85 THR A C 1
ATOM 705 O O . THR A 1 85 ? 17.348 1.035 -9.322 1.00 85.19 85 THR A O 1
ATOM 708 N N . GLU A 1 86 ? 17.216 0.459 -7.150 1.00 85.75 86 GLU A N 1
ATOM 709 C CA . GLU A 1 86 ? 15.851 -0.044 -7.191 1.00 85.75 86 GLU A CA 1
ATOM 710 C C . GLU A 1 86 ? 14.887 1.009 -6.641 1.00 85.75 86 GLU A C 1
ATOM 712 O O . GLU A 1 86 ? 15.055 1.530 -5.540 1.00 85.75 86 GLU A O 1
ATOM 717 N N . ASN A 1 87 ? 13.851 1.324 -7.417 1.00 81.62 87 ASN A N 1
ATOM 718 C CA . ASN A 1 87 ? 13.037 2.516 -7.199 1.00 81.62 87 ASN A CA 1
ATOM 719 C C . ASN A 1 87 ? 11.545 2.169 -7.169 1.00 81.62 87 ASN A C 1
ATOM 721 O O . ASN A 1 87 ? 11.116 1.170 -7.748 1.00 81.62 87 ASN A O 1
ATOM 725 N N . GLY A 1 88 ? 10.738 3.061 -6.592 1.00 87.44 88 GLY A N 1
ATOM 726 C CA . GLY A 1 88 ? 9.277 3.007 -6.674 1.00 87.44 88 GLY A CA 1
ATOM 727 C C . GLY A 1 88 ? 8.602 2.223 -5.552 1.00 87.44 88 GLY A C 1
ATOM 728 O O . GLY A 1 88 ? 7.387 2.051 -5.592 1.00 87.44 88 GLY A O 1
ATOM 729 N N . TYR A 1 89 ? 9.348 1.767 -4.543 1.00 94.12 89 TYR A N 1
ATOM 730 C CA . TYR A 1 89 ? 8.792 1.067 -3.383 1.00 94.12 89 TYR A CA 1
ATOM 731 C C . TYR A 1 89 ? 7.845 1.948 -2.555 1.00 94.12 89 TYR A C 1
ATOM 733 O O . TYR A 1 89 ? 6.896 1.422 -1.972 1.00 94.12 89 TYR A O 1
ATOM 741 N N . GLY A 1 90 ? 8.011 3.278 -2.571 1.00 95.06 90 GLY A N 1
ATOM 742 C CA . GLY A 1 90 ? 7.087 4.217 -1.925 1.00 95.06 90 GLY A CA 1
ATOM 743 C C . GLY A 1 90 ? 5.650 4.104 -2.451 1.00 95.06 90 GLY A C 1
ATOM 744 O O . GLY A 1 90 ? 4.693 4.378 -1.722 1.00 95.06 90 GLY A O 1
ATOM 745 N N . PHE A 1 91 ? 5.468 3.595 -3.678 1.00 95.25 91 PHE A N 1
ATOM 746 C CA . PHE A 1 91 ? 4.152 3.295 -4.249 1.00 95.25 91 PHE A CA 1
ATOM 747 C C . PHE A 1 91 ? 3.306 2.363 -3.370 1.00 95.25 91 PHE A C 1
ATOM 749 O O . PHE A 1 91 ? 2.088 2.532 -3.317 1.00 95.25 91 PHE A O 1
ATOM 756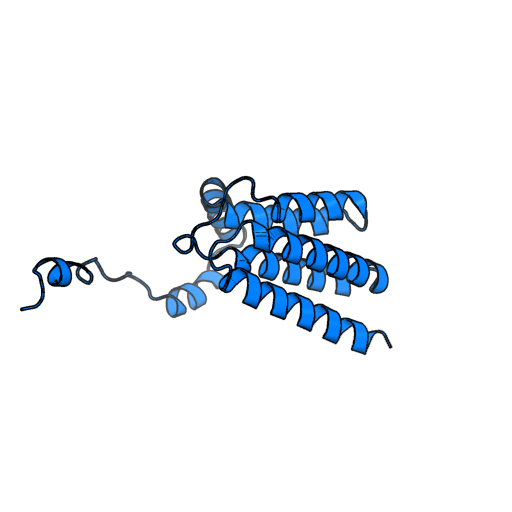 N N . ILE A 1 92 ? 3.930 1.424 -2.648 1.00 97.50 92 ILE A N 1
ATOM 757 C CA . ILE A 1 92 ? 3.225 0.495 -1.752 1.00 97.50 92 ILE A CA 1
ATOM 758 C C . ILE A 1 92 ? 2.490 1.280 -0.659 1.00 97.50 92 ILE A C 1
ATOM 760 O O . ILE A 1 92 ? 1.286 1.101 -0.473 1.00 97.50 92 ILE A O 1
ATOM 764 N N . ILE A 1 93 ? 3.183 2.207 0.009 1.00 98.06 93 ILE A N 1
ATOM 765 C CA . ILE A 1 93 ? 2.593 3.051 1.054 1.00 98.06 93 ILE A CA 1
ATOM 766 C C . ILE A 1 93 ? 1.505 3.956 0.467 1.00 98.06 93 ILE A C 1
ATOM 768 O O . ILE A 1 93 ? 0.423 4.051 1.044 1.00 98.06 93 ILE A O 1
ATOM 772 N N . TYR A 1 94 ? 1.741 4.587 -0.689 1.00 97.88 94 TYR A N 1
ATOM 773 C CA . TYR A 1 94 ? 0.735 5.451 -1.319 1.00 97.88 94 TYR A CA 1
ATOM 774 C C . TYR A 1 94 ? -0.562 4.709 -1.654 1.00 97.88 94 TYR A C 1
ATOM 776 O O . TYR A 1 94 ? -1.655 5.224 -1.404 1.00 97.88 94 TYR A O 1
ATOM 784 N N . GLU A 1 95 ? -0.466 3.490 -2.180 1.00 97.44 95 GLU A N 1
ATOM 785 C CA . GLU A 1 95 ? -1.649 2.695 -2.504 1.00 97.44 95 GLU A CA 1
ATOM 786 C C . GLU A 1 95 ? -2.377 2.202 -1.244 1.00 97.44 95 GLU A C 1
ATOM 788 O O . GLU A 1 95 ? -3.609 2.199 -1.182 1.00 97.44 95 GLU A O 1
ATOM 793 N N . MET A 1 96 ? -1.644 1.882 -0.182 1.00 98.00 96 MET A N 1
ATOM 794 C CA . MET A 1 96 ? -2.243 1.552 1.111 1.00 98.00 96 MET A CA 1
ATOM 795 C C . MET A 1 96 ? -2.896 2.769 1.792 1.00 98.00 96 MET A C 1
ATOM 797 O O . MET A 1 96 ? -3.959 2.618 2.393 1.00 98.00 96 MET A O 1
ATOM 801 N N . ILE A 1 97 ? -2.367 3.992 1.632 1.00 98.12 97 ILE A N 1
ATOM 802 C CA . ILE A 1 97 ? -3.058 5.230 2.051 1.00 98.12 97 ILE A CA 1
ATOM 803 C C . ILE A 1 97 ? -4.402 5.368 1.322 1.00 98.12 97 ILE A C 1
ATOM 805 O O . ILE A 1 97 ? -5.406 5.725 1.943 1.00 98.12 97 ILE A O 1
ATOM 809 N N . ASN A 1 98 ? -4.470 5.042 0.026 1.00 96.56 98 ASN A N 1
ATOM 810 C CA . ASN A 1 98 ? -5.744 5.037 -0.703 1.00 96.56 98 ASN A CA 1
ATOM 811 C C . ASN A 1 98 ? -6.730 4.016 -0.113 1.00 96.56 98 ASN A C 1
ATOM 813 O O . ASN A 1 98 ? -7.924 4.309 0.006 1.00 96.56 98 ASN A O 1
ATOM 817 N N . ALA A 1 99 ? -6.249 2.832 0.281 1.00 96.38 99 ALA A N 1
ATOM 818 C CA . ALA A 1 99 ? -7.069 1.832 0.963 1.00 96.38 99 ALA A CA 1
ATOM 819 C C . ALA A 1 99 ? -7.577 2.335 2.324 1.00 96.38 99 ALA A C 1
ATOM 821 O O . ALA A 1 99 ? -8.766 2.197 2.613 1.00 96.38 99 ALA A O 1
ATOM 822 N N . LEU A 1 100 ? -6.720 2.984 3.119 1.00 97.06 100 LEU A N 1
ATOM 823 C CA . LEU A 1 100 ? -7.115 3.633 4.371 1.00 97.06 100 LEU A CA 1
ATOM 824 C C . LEU A 1 100 ? -8.178 4.710 4.139 1.00 97.06 100 LEU A C 1
ATOM 826 O O . LEU A 1 100 ? -9.154 4.759 4.877 1.00 97.06 100 LEU A O 1
ATOM 830 N N . GLU A 1 101 ? -8.045 5.545 3.106 1.00 96.00 101 GLU A N 1
ATOM 831 C CA . GLU A 1 101 ? -9.037 6.579 2.787 1.00 96.00 101 GLU A CA 1
ATOM 832 C C . GLU A 1 101 ? -10.399 5.982 2.417 1.00 96.00 101 GLU A C 1
ATOM 834 O O . GLU A 1 101 ? -11.434 6.529 2.802 1.00 96.00 101 GLU A O 1
ATOM 839 N N . PHE A 1 102 ? -10.408 4.866 1.684 1.00 93.69 102 PHE A N 1
ATOM 840 C CA . PHE A 1 102 ? -11.630 4.128 1.374 1.00 93.69 102 PHE A CA 1
ATOM 841 C C . PHE A 1 102 ? -12.269 3.573 2.653 1.00 93.69 102 PHE A C 1
ATOM 843 O O . PHE A 1 102 ? -13.426 3.861 2.948 1.00 93.69 102 PHE A O 1
ATOM 850 N N . LEU A 1 103 ? -11.492 2.851 3.462 1.00 94.12 103 LEU A N 1
ATOM 851 C CA . LEU A 1 103 ? -11.982 2.245 4.697 1.00 94.12 103 LEU A CA 1
ATOM 852 C C . LEU A 1 103 ? -12.444 3.290 5.719 1.00 94.12 103 LEU A C 1
ATOM 854 O O . LEU A 1 103 ? -13.475 3.108 6.356 1.00 94.12 103 LEU A O 1
ATOM 858 N N . TYR A 1 104 ? -11.741 4.414 5.844 1.00 94.19 104 TYR A N 1
ATOM 859 C CA . TYR A 1 104 ? -12.075 5.489 6.781 1.00 94.19 104 TYR A CA 1
ATOM 860 C C . TYR A 1 104 ? -13.436 6.143 6.485 1.00 94.19 104 TYR A C 1
ATOM 862 O O . TYR A 1 104 ? -14.056 6.714 7.385 1.00 94.19 104 TYR A O 1
ATOM 870 N N . LYS A 1 105 ? -13.908 6.091 5.231 1.00 90.69 105 LYS A N 1
ATOM 871 C CA . LYS A 1 105 ? -15.240 6.589 4.849 1.00 90.69 105 LYS A CA 1
ATOM 872 C C . LYS A 1 105 ? -16.360 5.634 5.258 1.00 90.69 105 LYS A C 1
ATOM 874 O O . LYS A 1 105 ? -17.429 6.105 5.637 1.00 90.69 105 LYS A O 1
ATOM 879 N N . ASP A 1 106 ? -16.089 4.331 5.228 1.00 86.25 106 ASP A N 1
ATOM 880 C CA . ASP A 1 106 ? -17.113 3.282 5.305 1.00 86.25 106 ASP A CA 1
ATOM 881 C C . ASP A 1 106 ? -17.070 2.462 6.608 1.00 86.25 106 ASP A C 1
ATOM 883 O O . ASP A 1 106 ? -17.875 1.543 6.792 1.00 86.25 106 ASP A O 1
ATOM 887 N N . ARG A 1 107 ? -16.103 2.726 7.495 1.00 86.44 107 ARG A N 1
ATOM 888 C CA . ARG A 1 107 ? -15.832 1.936 8.708 1.00 86.44 107 ARG A CA 1
ATOM 889 C C . ARG A 1 107 ? -15.606 2.815 9.936 1.00 86.44 107 ARG A C 1
ATOM 891 O O . ARG A 1 1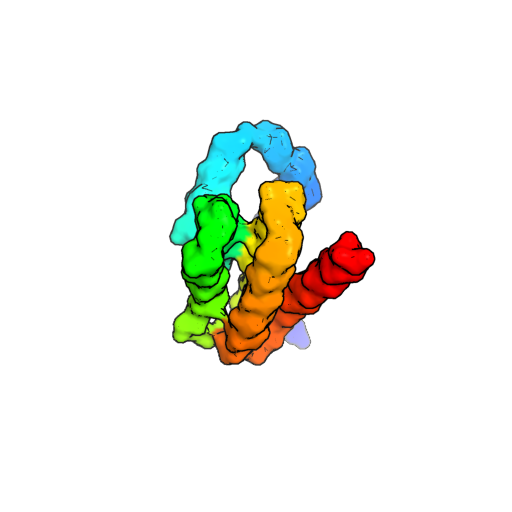07 ? -15.588 4.044 9.862 1.00 86.44 107 ARG A O 1
ATOM 898 N N . ASP A 1 108 ? -15.447 2.155 11.082 1.00 92.19 108 ASP A N 1
ATOM 899 C CA . ASP A 1 108 ? -15.124 2.814 12.341 1.00 92.19 108 ASP A CA 1
ATOM 900 C C . ASP A 1 108 ? -13.794 3.577 12.240 1.00 92.19 108 ASP A C 1
ATOM 902 O O . ASP A 1 108 ? -12.734 3.014 11.968 1.00 92.19 108 ASP A O 1
ATOM 906 N N . LYS A 1 109 ? -13.853 4.892 12.456 1.00 94.19 109 LYS A N 1
ATOM 907 C CA . LYS A 1 109 ? -12.709 5.788 12.260 1.00 94.19 109 LYS A CA 1
ATOM 908 C C . LYS A 1 109 ? -11.580 5.527 13.253 1.00 94.19 109 LYS A C 1
ATOM 910 O O . LYS A 1 109 ? -10.427 5.757 12.897 1.00 94.19 109 LYS A O 1
ATOM 915 N N . GLN A 1 110 ? -11.890 5.100 14.479 1.00 94.31 110 GLN A N 1
ATOM 916 C CA . GLN A 1 110 ? -10.867 4.818 15.489 1.00 94.31 110 GLN A CA 1
ATOM 917 C C . GLN A 1 110 ? -10.106 3.549 15.123 1.00 94.31 110 GLN A C 1
ATOM 919 O O . GLN A 1 110 ? -8.878 3.561 15.134 1.00 94.31 110 GLN A O 1
ATOM 924 N N . PHE A 1 111 ? -10.821 2.510 14.694 1.00 95.50 111 PHE A N 1
ATOM 925 C CA . PHE A 1 111 ? -10.222 1.293 14.167 1.00 95.50 111 PHE A CA 1
ATOM 926 C C . PHE A 1 111 ? -9.304 1.585 12.973 1.00 95.50 111 PHE A C 1
ATOM 928 O O . PHE A 1 111 ? -8.154 1.160 12.959 1.00 95.50 111 PHE A O 1
ATOM 935 N N . ILE A 1 112 ? -9.752 2.382 11.995 1.00 96.94 112 ILE A N 1
ATOM 936 C CA . ILE A 1 112 ? -8.909 2.708 10.832 1.00 96.94 112 ILE A CA 1
ATOM 937 C C . ILE A 1 112 ? -7.690 3.560 11.210 1.00 96.94 112 ILE A C 1
ATOM 939 O O . ILE A 1 112 ? -6.625 3.394 10.620 1.00 96.94 112 ILE A O 1
ATOM 943 N N . LEU A 1 113 ? -7.799 4.435 12.212 1.00 96.94 113 LEU A N 1
ATOM 944 C CA . LEU A 1 113 ? -6.635 5.147 12.747 1.00 96.94 113 LEU A CA 1
ATOM 945 C C . LEU A 1 113 ? -5.645 4.200 13.433 1.00 96.94 113 LEU A C 1
ATOM 947 O O . LEU A 1 113 ? -4.446 4.365 13.238 1.00 96.94 113 LEU A O 1
ATOM 951 N N . GLN A 1 114 ? -6.128 3.197 14.169 1.00 97.31 114 GLN A N 1
ATOM 952 C CA . GLN A 1 114 ? -5.280 2.160 14.759 1.00 97.31 114 GLN A CA 1
ATOM 953 C C . GLN A 1 114 ? -4.562 1.336 13.678 1.00 97.31 114 GLN A C 1
ATOM 955 O O . GLN A 1 114 ? -3.373 1.059 13.805 1.00 97.31 114 GLN A O 1
ATOM 960 N N . VAL A 1 115 ? -5.257 0.989 12.588 1.00 97.81 115 VAL A N 1
ATOM 961 C CA . VAL A 1 115 ? -4.647 0.327 11.421 1.00 97.81 115 VAL A CA 1
ATOM 962 C C . VAL A 1 115 ? -3.558 1.202 10.804 1.00 97.81 115 VAL A C 1
ATOM 964 O O . VAL A 1 115 ? -2.485 0.702 10.478 1.00 97.81 115 VAL A O 1
ATOM 967 N N . ALA A 1 116 ? -3.813 2.501 10.648 1.00 98.19 116 ALA A N 1
ATOM 968 C CA . ALA A 1 116 ? -2.842 3.426 10.077 1.00 98.19 116 ALA A CA 1
ATOM 969 C C . ALA A 1 116 ? -1.607 3.608 10.975 1.00 98.19 116 ALA A C 1
ATOM 971 O O . ALA A 1 116 ? -0.495 3.658 10.458 1.00 98.19 116 ALA A O 1
ATOM 972 N N . ASP A 1 117 ? -1.788 3.663 12.299 1.00 98.38 117 ASP A N 1
ATOM 973 C CA . ASP A 1 117 ? -0.677 3.706 13.256 1.00 98.38 117 ASP A CA 1
ATOM 974 C C . ASP A 1 117 ? 0.179 2.424 13.159 1.00 98.38 117 ASP A C 1
ATOM 976 O O . ASP A 1 117 ? 1.396 2.516 13.026 1.00 98.38 117 ASP A O 1
ATOM 980 N N . TYR A 1 118 ? -0.442 1.237 13.102 1.00 98.50 118 TYR A N 1
ATOM 981 C CA . TYR A 1 118 ? 0.284 -0.027 12.900 1.00 98.50 118 TYR A CA 1
ATOM 982 C C . TYR A 1 118 ? 1.028 -0.071 11.561 1.00 98.50 118 TYR A C 1
ATOM 984 O O . TYR A 1 118 ? 2.196 -0.449 11.499 1.00 98.50 118 TYR A O 1
ATOM 992 N N . MET A 1 119 ? 0.369 0.356 10.480 1.00 98.19 119 MET A N 1
ATOM 993 C CA . MET A 1 119 ? 0.991 0.475 9.162 1.00 98.19 119 MET A CA 1
ATOM 994 C C . MET A 1 119 ? 2.223 1.386 9.208 1.00 98.19 119 MET A C 1
ATOM 996 O O . MET A 1 119 ? 3.232 1.068 8.586 1.00 98.19 119 MET A O 1
ATOM 1000 N N . PHE A 1 120 ? 2.154 2.504 9.934 1.00 98.50 120 PHE A N 1
ATOM 1001 C CA . PHE A 1 120 ? 3.278 3.421 10.083 1.00 98.50 120 PHE A CA 1
ATOM 1002 C C . PHE A 1 120 ? 4.454 2.757 10.811 1.00 98.50 120 PHE A C 1
ATOM 1004 O O . PHE A 1 120 ? 5.566 2.796 10.296 1.00 98.50 120 PHE A O 1
ATOM 1011 N N . GLU A 1 121 ? 4.203 2.072 11.930 1.00 98.31 121 GLU A N 1
ATOM 1012 C CA . GLU A 1 121 ? 5.242 1.345 12.677 1.00 98.31 121 GLU A CA 1
ATOM 1013 C C . GLU A 1 121 ? 5.936 0.275 11.820 1.00 98.31 121 GLU A C 1
ATOM 1015 O O . GLU A 1 121 ? 7.164 0.191 11.799 1.00 98.31 121 GLU A O 1
ATOM 1020 N N . GLN A 1 122 ? 5.166 -0.525 11.075 1.00 98.25 122 GLN A N 1
ATOM 1021 C CA . GLN A 1 122 ? 5.727 -1.559 10.200 1.00 98.25 122 GLN A CA 1
ATOM 1022 C C . GLN A 1 122 ? 6.513 -0.958 9.027 1.00 98.25 122 GLN A C 1
ATOM 1024 O O . GLN A 1 122 ? 7.566 -1.468 8.647 1.00 98.25 122 GLN A O 1
ATOM 1029 N N . ALA A 1 123 ? 6.034 0.152 8.462 1.00 97.19 123 ALA A N 1
ATOM 1030 C CA . ALA A 1 123 ? 6.735 0.839 7.389 1.00 97.19 123 ALA A CA 1
ATOM 1031 C C . ALA A 1 123 ? 8.033 1.514 7.871 1.00 97.19 123 ALA A C 1
ATOM 1033 O O . ALA A 1 123 ? 9.006 1.546 7.119 1.00 97.19 123 ALA A O 1
ATOM 1034 N N . GLU A 1 124 ? 8.083 2.032 9.103 1.00 97.81 124 GLU A N 1
ATOM 1035 C CA . GLU A 1 124 ? 9.323 2.551 9.697 1.00 97.81 124 GLU A CA 1
ATOM 1036 C C . GLU A 1 124 ? 10.355 1.434 9.891 1.00 97.81 124 GLU A C 1
ATOM 1038 O O . GLU A 1 124 ? 11.516 1.617 9.533 1.00 97.81 124 GLU A O 1
ATOM 1043 N N . GLN A 1 125 ? 9.938 0.262 10.381 1.00 97.00 125 GLN A N 1
ATOM 1044 C CA . GLN A 1 125 ? 10.827 -0.899 10.537 1.00 97.00 125 GLN A CA 1
ATOM 1045 C C . GLN A 1 125 ? 11.385 -1.380 9.194 1.00 97.00 125 GLN A C 1
ATOM 1047 O O . GLN A 1 125 ? 12.570 -1.686 9.080 1.00 97.00 125 GLN A O 1
ATOM 1052 N N . ALA A 1 126 ? 10.554 -1.385 8.149 1.00 96.12 126 ALA A N 1
ATOM 1053 C CA . ALA A 1 126 ? 10.973 -1.792 6.812 1.00 96.12 126 ALA A CA 1
ATOM 1054 C C . ALA A 1 126 ? 12.079 -0.902 6.213 1.00 96.12 126 ALA A C 1
ATOM 1056 O O . ALA A 1 126 ? 12.749 -1.334 5.277 1.00 96.12 126 ALA A O 1
ATOM 1057 N N . LEU A 1 127 ? 12.312 0.308 6.746 1.00 95.25 127 LEU A N 1
ATOM 1058 C CA . LEU A 1 127 ? 13.386 1.196 6.291 1.00 95.25 127 LEU A CA 1
ATOM 1059 C C . LEU A 1 127 ? 14.774 0.546 6.430 1.00 95.25 127 LEU A C 1
ATOM 1061 O O . LEU A 1 127 ? 15.654 0.823 5.618 1.00 95.25 127 LEU A O 1
ATOM 1065 N N . GLU A 1 128 ? 14.958 -0.362 7.395 1.00 94.06 128 GLU A N 1
ATOM 1066 C CA . GLU A 1 128 ? 16.209 -1.112 7.593 1.00 94.06 128 GLU A CA 1
ATOM 1067 C C . GLU A 1 128 ? 16.599 -1.969 6.377 1.00 94.06 128 GLU A C 1
ATOM 1069 O O . GLU A 1 128 ? 17.772 -2.298 6.189 1.00 94.06 128 GLU A O 1
ATOM 1074 N N . SER A 1 129 ? 15.631 -2.315 5.525 1.00 94.81 129 SER A N 1
ATOM 1075 C CA . SER A 1 129 ? 15.863 -3.083 4.303 1.00 94.81 129 SER A CA 1
ATOM 1076 C C . SER A 1 129 ? 16.392 -2.240 3.139 1.00 94.81 129 SER A C 1
ATOM 1078 O O . SER A 1 129 ? 16.711 -2.816 2.102 1.00 94.81 129 SER A O 1
ATOM 1080 N N . PHE A 1 130 ? 16.488 -0.913 3.268 1.00 94.62 130 PHE A N 1
ATOM 1081 C CA . PHE A 1 130 ? 16.869 -0.012 2.177 1.00 94.62 130 PHE A CA 1
ATOM 1082 C C . PHE A 1 130 ? 18.264 0.587 2.371 1.00 94.62 130 PHE A C 1
ATOM 1084 O O . PHE A 1 130 ? 18.666 0.938 3.476 1.00 94.62 130 PHE A O 1
ATOM 1091 N N . GLU A 1 131 ? 18.980 0.779 1.263 1.00 90.75 131 GLU A N 1
ATOM 1092 C CA . GLU A 1 131 ? 20.265 1.487 1.260 1.00 90.75 131 GLU A CA 1
ATOM 1093 C C . GLU A 1 131 ? 20.129 2.991 1.495 1.00 90.75 131 GLU A C 1
ATOM 1095 O O . GLU A 1 131 ? 20.734 3.529 2.420 1.00 90.75 131 GLU A O 1
ATOM 1100 N N . GLU A 1 132 ? 19.312 3.668 0.686 1.00 87.75 132 GLU A N 1
ATOM 1101 C CA . GLU A 1 132 ? 19.061 5.109 0.830 1.00 87.75 132 GLU A CA 1
ATOM 1102 C C . GLU A 1 132 ? 17.620 5.421 1.252 1.00 87.75 132 GLU A C 1
ATOM 1104 O O . GLU A 1 132 ? 17.376 6.432 1.905 1.00 87.75 132 GLU A O 1
ATOM 1109 N N . GLY A 1 133 ? 16.650 4.578 0.874 1.00 88.81 133 GLY A N 1
ATOM 1110 C CA . GLY A 1 133 ? 15.262 4.660 1.348 1.00 88.81 133 GLY A CA 1
ATOM 1111 C C . GLY A 1 133 ? 14.538 5.986 1.073 1.00 88.81 133 GLY A C 1
ATOM 1112 O O . GLY A 1 133 ? 13.518 6.253 1.705 1.00 88.81 133 GLY A O 1
ATOM 1113 N N . TRP A 1 134 ? 15.033 6.837 0.165 1.00 91.31 134 TRP A N 1
ATOM 1114 C CA . TRP A 1 134 ? 14.509 8.197 -0.021 1.00 91.31 134 TRP A CA 1
ATOM 1115 C C . TRP A 1 134 ? 13.024 8.219 -0.420 1.00 91.31 134 TRP A C 1
ATOM 1117 O O . TRP A 1 134 ? 12.211 8.841 0.260 1.00 91.31 134 TRP A O 1
ATOM 1127 N N . ASP A 1 135 ? 12.653 7.478 -1.469 1.00 93.69 135 ASP A N 1
ATOM 1128 C CA . ASP A 1 135 ? 11.260 7.359 -1.941 1.00 93.69 135 ASP A CA 1
ATOM 1129 C C . ASP A 1 135 ? 10.333 6.790 -0.849 1.00 93.69 135 ASP A C 1
ATOM 1131 O O . ASP A 1 135 ? 9.234 7.293 -0.615 1.00 93.69 135 ASP A O 1
ATOM 1135 N N . TRP A 1 136 ? 10.819 5.788 -0.111 1.00 95.88 136 TRP A N 1
ATOM 1136 C CA . TRP A 1 136 ? 10.108 5.197 1.023 1.00 95.88 136 TRP A CA 1
ATOM 1137 C C . TRP A 1 136 ? 9.865 6.212 2.144 1.00 95.88 136 TRP A C 1
ATOM 1139 O O . TRP A 1 136 ? 8.758 6.313 2.668 1.00 95.88 136 TRP A O 1
ATOM 1149 N N . THR A 1 137 ? 10.880 7.015 2.464 1.00 96.25 137 THR A N 1
ATOM 1150 C CA . THR A 1 137 ? 10.818 8.056 3.496 1.00 96.25 137 THR A CA 1
ATOM 1151 C C . THR A 1 137 ? 9.800 9.136 3.130 1.00 96.25 137 THR A C 1
ATOM 1153 O O . THR A 1 137 ? 8.969 9.504 3.959 1.00 96.25 137 THR A O 1
ATOM 1156 N N . CYS A 1 138 ? 9.776 9.591 1.874 1.00 96.19 138 CYS A N 1
ATOM 1157 C CA . CYS A 1 138 ? 8.757 10.537 1.404 1.00 96.19 138 CYS A CA 1
ATOM 1158 C C . CYS A 1 138 ? 7.330 9.964 1.505 1.00 96.19 138 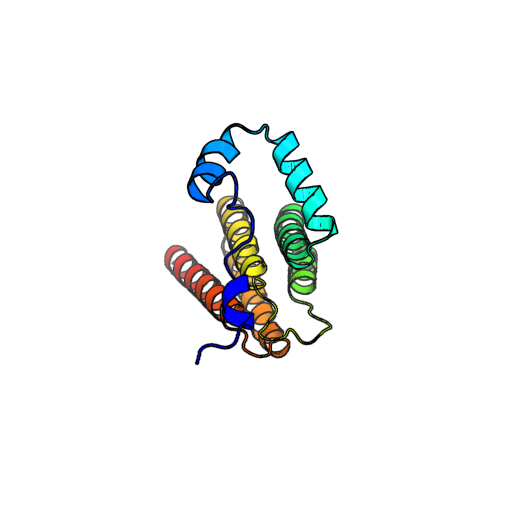CYS A C 1
ATOM 1160 O O . CYS A 1 138 ? 6.371 10.678 1.832 1.00 96.19 138 CYS A O 1
ATOM 1162 N N . ALA A 1 139 ? 7.165 8.668 1.239 1.00 97.19 139 ALA A N 1
ATOM 1163 C CA . ALA A 1 139 ? 5.876 8.003 1.375 1.00 97.19 139 ALA A CA 1
ATOM 1164 C C . ALA A 1 139 ? 5.463 7.829 2.853 1.00 97.19 139 ALA A C 1
ATOM 1166 O O . ALA A 1 139 ? 4.306 8.083 3.199 1.00 97.19 139 ALA A O 1
ATOM 1167 N N . LEU A 1 140 ? 6.407 7.498 3.740 1.00 97.19 140 LEU A N 1
ATOM 1168 C CA . LEU A 1 140 ? 6.222 7.468 5.198 1.00 97.19 140 LEU A CA 1
ATOM 1169 C C . LEU A 1 140 ? 5.757 8.820 5.754 1.00 97.19 140 LEU A C 1
ATOM 1171 O O . LEU A 1 140 ? 4.807 8.876 6.537 1.00 97.19 140 LEU A O 1
ATOM 1175 N N . GLU A 1 141 ? 6.374 9.922 5.322 1.00 97.81 141 GLU A N 1
ATOM 1176 C CA . GLU A 1 141 ? 5.949 11.276 5.700 1.00 97.81 141 GLU A CA 1
ATOM 1177 C C . GLU A 1 141 ? 4.503 11.555 5.274 1.00 97.81 141 GLU A C 1
ATOM 1179 O O . GLU A 1 141 ? 3.716 12.106 6.046 1.00 97.81 141 GLU A O 1
ATOM 1184 N N . SER A 1 142 ? 4.116 11.093 4.083 1.00 98.12 142 SER A N 1
ATOM 1185 C CA . SER A 1 142 ? 2.747 11.237 3.580 1.00 98.12 142 SER A CA 1
ATOM 1186 C C . SER A 1 142 ? 1.732 10.450 4.420 1.00 98.12 142 SER A C 1
ATOM 1188 O O . SER A 1 142 ? 0.641 10.956 4.703 1.00 98.12 142 SER A O 1
ATOM 1190 N N . LEU A 1 143 ? 2.084 9.240 4.873 1.00 98.25 143 LEU A N 1
ATOM 1191 C CA . LEU A 1 143 ? 1.257 8.455 5.797 1.00 98.25 143 LEU A CA 1
ATOM 1192 C C . LEU A 1 143 ? 1.123 9.162 7.152 1.00 98.25 143 LEU A C 1
ATOM 1194 O O . LEU A 1 143 ? 0.013 9.313 7.667 1.00 98.25 143 LEU A O 1
ATOM 1198 N N . LYS A 1 144 ? 2.234 9.655 7.704 1.00 98.00 144 LYS A 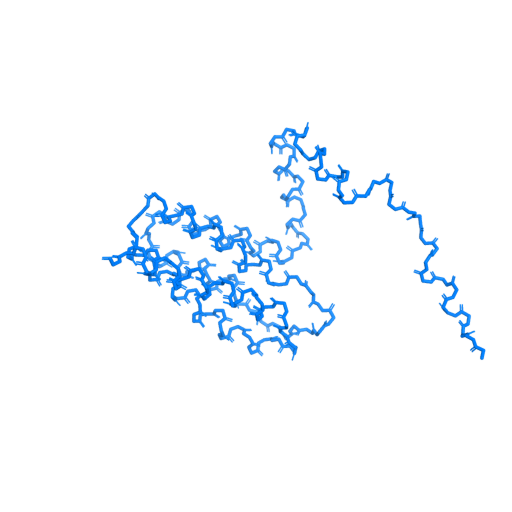N 1
ATOM 1199 C CA . LYS A 1 144 ? 2.257 10.404 8.968 1.00 98.00 144 LYS A CA 1
ATOM 1200 C C . LYS A 1 144 ? 1.368 11.644 8.912 1.00 98.00 144 LYS A C 1
ATOM 1202 O O . LYS A 1 144 ? 0.582 11.898 9.830 1.00 98.00 144 LYS A O 1
ATOM 1207 N N . ASP A 1 145 ? 1.455 12.397 7.821 1.00 97.81 145 ASP A N 1
ATOM 1208 C CA . ASP A 1 145 ? 0.611 13.562 7.582 1.00 97.81 145 ASP A CA 1
ATOM 1209 C C . ASP A 1 145 ? -0.865 13.178 7.460 1.00 97.81 145 ASP A C 1
ATOM 1211 O O . ASP A 1 145 ? -1.723 13.848 8.046 1.00 97.81 145 ASP A O 1
ATOM 1215 N N . TRP A 1 146 ? -1.178 12.082 6.762 1.00 97.81 146 TRP A N 1
ATOM 1216 C CA . TRP A 1 146 ? -2.541 11.559 6.683 1.00 97.81 146 TRP A CA 1
ATOM 1217 C C . TRP A 1 146 ? -3.093 11.238 8.079 1.00 97.81 146 TRP A C 1
ATOM 1219 O O . TRP A 1 146 ? -4.148 11.763 8.448 1.00 97.81 146 TRP A O 1
ATOM 1229 N N . ILE A 1 147 ? -2.353 10.481 8.897 1.00 97.31 147 ILE A N 1
ATOM 1230 C CA . ILE A 1 147 ? -2.742 10.114 10.270 1.00 97.31 147 ILE A CA 1
ATOM 1231 C C . ILE A 1 147 ? -3.004 11.367 11.111 1.00 97.31 147 ILE A C 1
ATOM 1233 O O . ILE A 1 147 ? -4.070 11.499 11.724 1.00 97.31 147 ILE A O 1
ATOM 1237 N N . ARG A 1 148 ? -2.066 12.326 11.109 1.00 96.31 148 ARG A N 1
ATOM 1238 C CA . ARG A 1 148 ? -2.198 13.590 11.851 1.00 96.31 148 ARG A CA 1
ATOM 1239 C C . ARG A 1 148 ? -3.463 14.341 11.440 1.00 96.31 148 ARG A C 1
ATOM 1241 O O . ARG A 1 148 ? -4.243 14.760 12.296 1.00 96.31 148 ARG A O 1
ATOM 1248 N N . ASN A 1 149 ? -3.691 14.478 10.136 1.00 95.19 149 ASN A N 1
ATOM 1249 C CA . ASN A 1 149 ? -4.834 15.207 9.595 1.00 95.19 149 ASN A CA 1
ATOM 1250 C C . ASN A 1 149 ? -6.172 14.544 9.952 1.00 95.19 149 ASN A C 1
ATOM 1252 O O . ASN A 1 149 ? -7.151 15.245 10.218 1.00 95.19 149 ASN A O 1
ATOM 1256 N N . LYS A 1 150 ? -6.237 13.208 9.981 1.00 93.31 150 LYS A N 1
ATOM 1257 C CA . LYS A 1 150 ? -7.453 12.475 10.363 1.00 93.31 150 LYS A CA 1
ATOM 1258 C C . LYS A 1 150 ? -7.708 12.514 11.871 1.00 93.31 150 LYS A C 1
ATOM 1260 O O . LYS A 1 150 ? -8.853 12.713 12.267 1.00 93.31 150 LYS A O 1
ATOM 1265 N N . LYS A 1 151 ? -6.666 12.437 12.709 1.00 89.62 151 LYS A N 1
ATOM 1266 C CA . LYS A 1 151 ? -6.783 12.575 14.175 1.00 89.62 151 LYS A CA 1
ATOM 1267 C C . LYS A 1 151 ? -7.325 13.945 14.593 1.00 89.62 151 LYS A C 1
ATOM 1269 O O . LYS A 1 151 ? -8.144 14.014 15.503 1.00 89.62 151 LYS A O 1
ATOM 1274 N N . ILE A 1 152 ? -6.935 15.023 13.905 1.00 83.75 152 ILE A N 1
ATOM 1275 C CA . ILE A 1 152 ? -7.478 16.372 14.156 1.00 83.75 152 ILE A CA 1
ATOM 1276 C C . ILE A 1 152 ? -8.989 16.427 13.886 1.00 83.75 152 ILE A C 1
ATOM 1278 O O . ILE A 1 152 ? -9.710 17.069 14.637 1.00 83.75 152 ILE A O 1
ATOM 1282 N N . LYS A 1 153 ? -9.481 15.732 12.852 1.00 72.56 153 LYS A N 1
ATOM 1283 C CA . LYS A 1 153 ? -10.907 15.719 12.471 1.00 72.56 153 LYS A CA 1
ATOM 1284 C C . LYS A 1 153 ? -11.788 14.802 13.331 1.00 72.56 153 LYS A C 1
ATOM 1286 O O . LYS A 1 153 ? -13.003 14.808 13.158 1.00 72.56 153 LYS A O 1
ATOM 1291 N N . CYS A 1 154 ? -11.186 13.975 14.184 1.00 60.84 154 CYS A N 1
ATOM 1292 C CA . CYS A 1 154 ? -11.886 13.089 15.118 1.00 60.84 154 CYS A CA 1
ATOM 1293 C C . CYS A 1 154 ? -12.078 13.702 16.514 1.00 60.84 154 CYS A C 1
ATOM 1295 O O . CYS A 1 154 ? -12.775 13.093 17.324 1.00 60.84 154 CYS A O 1
ATOM 1297 N N . LYS A 1 155 ? -11.440 14.844 16.797 1.00 52.41 155 LYS A N 1
ATOM 1298 C CA . LYS A 1 155 ? -11.670 15.650 18.002 1.00 52.41 155 LYS A CA 1
ATOM 1299 C C . LYS A 1 155 ? -12.824 16.615 17.773 1.00 52.41 155 LYS A C 1
ATOM 1301 O O . LYS A 1 155 ? -13.559 16.846 18.752 1.00 52.41 155 LYS A O 1
#

pLDDT: mean 89.47, std 12.27, range [45.88, 98.5]

Foldseek 3Di:
DPDPVVVPPPPDPDDPADPVRVVVCVVVDDPVVVVVVLVVVLVVDVLSVLLCQLLVQCVVCVLVPVSNVVSLLSSLDDPAQAEPVDDDSLSSLVSVVVSLVVCCVVHDVVSSLVSLVSSLVSLVVSCVSYDVCPSSVVSSVVSVVSSVVSVVVVD